Protein AF-A0A1S3W054-F1 (afdb_monomer_lite)

Secondary structure (DSSP, 8-state):
-HHHHHHHHS-HHHH-S--TT---HHHHHHHHHHHS---HHHHHHHHHHHHHH----TTS-HHHHHHHHHHHHHHHHHTT----HHHHHHHHHHHHHHHHHHHHHHHHHHHHHHHHHHHTT--

Sequence (123 aa):
MCLMVIKYDIPKVYRGTVSEEITSVKDFFAEIEKRFVKSEKAEASALLQSLTSMRYQGNRNVREYIMEMSNIASKLKALKLELQEDLLEKWSLNELISYCVQEEERLKQERTESAHLTSTSND

Radius of gyration: 25.61 Å; chains: 1; bounding box: 57×42×66 Å

Organism: Vigna radiata var. radiata (NCBI:txid3916)

Structure (mmCIF, N/CA/C/O backbone):
data_AF-A0A1S3W054-F1
#
_entry.id   AF-A0A1S3W054-F1
#
loop_
_atom_site.group_PDB
_atom_site.id
_atom_site.type_symbol
_atom_site.label_atom_id
_atom_site.label_alt_id
_atom_site.label_comp_id
_atom_site.label_asym_id
_atom_site.label_entity_id
_atom_site.label_seq_id
_atom_site.pdbx_PDB_ins_code
_atom_site.Cartn_x
_atom_site.Cartn_y
_atom_site.Cartn_z
_atom_site.occupancy
_atom_site.B_iso_or_equiv
_atom_site.auth_seq_id
_atom_site.auth_comp_id
_atom_site.auth_asym_id
_atom_site.auth_atom_id
_atom_site.pdbx_PDB_model_num
ATOM 1 N N . MET A 1 1 ? 15.664 -15.923 -31.290 1.00 78.62 1 MET A N 1
ATOM 2 C CA . MET A 1 1 ? 14.303 -16.504 -31.241 1.00 78.62 1 MET A CA 1
ATOM 3 C C . MET A 1 1 ? 13.442 -15.875 -30.141 1.00 78.62 1 MET A C 1
ATOM 5 O O . MET A 1 1 ? 12.441 -15.261 -30.472 1.00 78.62 1 MET A O 1
ATOM 9 N N . CYS A 1 2 ? 13.830 -15.944 -28.859 1.00 84.00 2 CYS A N 1
ATOM 10 C CA . CYS A 1 2 ? 12.972 -15.530 -27.732 1.00 84.00 2 CYS A CA 1
ATOM 11 C C 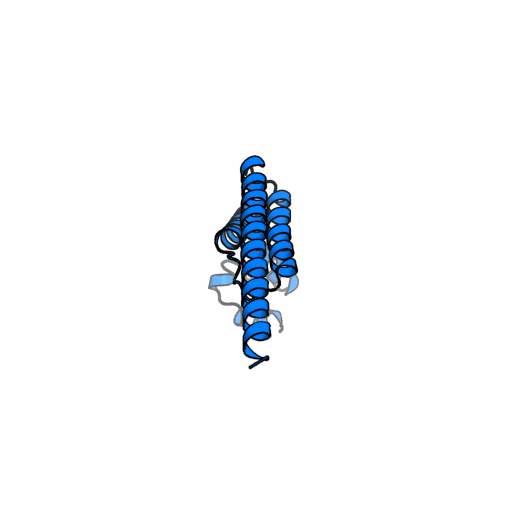. CYS A 1 2 ? 12.480 -14.073 -27.787 1.00 84.00 2 CYS A C 1
ATOM 13 O O . CYS A 1 2 ? 11.317 -13.816 -27.509 1.00 84.00 2 CYS A O 1
ATOM 15 N N . LEU A 1 3 ? 13.322 -13.122 -28.208 1.00 86.62 3 LEU A N 1
ATOM 16 C CA . LEU A 1 3 ? 12.917 -11.716 -28.315 1.00 86.62 3 LEU A CA 1
ATOM 17 C C . LEU A 1 3 ? 11.789 -11.487 -29.333 1.00 86.62 3 LEU A C 1
ATOM 19 O O . LEU A 1 3 ? 10.944 -10.629 -29.111 1.00 86.62 3 LEU A O 1
ATOM 23 N N . MET A 1 4 ? 11.763 -12.241 -30.436 1.00 87.38 4 MET A N 1
ATOM 24 C CA . MET A 1 4 ? 10.702 -12.125 -31.444 1.00 87.38 4 MET A CA 1
ATOM 25 C C . MET A 1 4 ? 9.360 -12.608 -30.897 1.00 87.38 4 MET A C 1
ATOM 27 O O . MET A 1 4 ? 8.350 -11.958 -31.139 1.00 87.38 4 MET A O 1
ATOM 31 N N . VAL A 1 5 ? 9.374 -13.692 -30.116 1.00 89.62 5 VAL A N 1
ATOM 32 C CA . VAL A 1 5 ? 8.184 -14.225 -29.438 1.00 89.62 5 VAL A CA 1
ATOM 33 C C . VAL A 1 5 ? 7.677 -13.220 -28.400 1.00 89.62 5 VAL A C 1
ATOM 35 O O . VAL A 1 5 ? 6.542 -12.777 -28.487 1.00 89.62 5 VAL A O 1
ATOM 38 N N . ILE A 1 6 ? 8.555 -12.716 -27.527 1.00 89.31 6 ILE A N 1
ATOM 39 C CA . ILE A 1 6 ? 8.195 -11.710 -26.510 1.00 89.31 6 ILE A CA 1
ATOM 40 C C . ILE A 1 6 ? 7.672 -10.411 -27.153 1.00 89.31 6 ILE A C 1
ATOM 42 O O . ILE A 1 6 ? 6.682 -9.841 -26.697 1.00 89.31 6 ILE A O 1
ATOM 46 N N . LYS A 1 7 ? 8.313 -9.931 -28.230 1.00 86.06 7 LYS A N 1
ATOM 47 C CA . LYS A 1 7 ? 7.835 -8.766 -28.992 1.00 86.06 7 LYS A CA 1
ATOM 48 C C . LYS A 1 7 ? 6.478 -9.049 -29.642 1.00 86.06 7 LYS A C 1
ATOM 50 O O . LYS A 1 7 ? 5.704 -8.118 -29.805 1.00 86.06 7 LYS A O 1
ATOM 55 N N . TYR A 1 8 ? 6.175 -10.271 -30.056 1.00 86.81 8 TYR A N 1
ATOM 56 C CA . TYR A 1 8 ? 4.863 -10.591 -30.614 1.00 86.81 8 TYR A CA 1
ATOM 57 C C . TYR A 1 8 ? 3.779 -10.634 -29.526 1.00 86.81 8 TYR A C 1
ATOM 59 O O . TYR A 1 8 ? 2.723 -10.030 -29.699 1.00 86.81 8 TYR A O 1
ATOM 67 N N . ASP A 1 9 ? 4.083 -11.265 -28.391 1.00 89.62 9 ASP A N 1
ATOM 68 C CA . ASP A 1 9 ? 3.134 -11.484 -27.296 1.00 89.62 9 ASP A CA 1
ATOM 69 C C . ASP A 1 9 ? 2.774 -10.202 -26.535 1.00 89.62 9 ASP A C 1
ATOM 71 O O . ASP A 1 9 ? 1.672 -10.094 -26.003 1.00 89.62 9 ASP A O 1
ATOM 75 N N . ILE A 1 10 ? 3.673 -9.210 -26.484 1.00 87.25 10 ILE A N 1
ATOM 76 C CA . ILE A 1 10 ? 3.403 -7.911 -25.852 1.00 87.25 10 ILE A CA 1
ATOM 77 C C . ILE A 1 10 ? 2.835 -6.932 -26.893 1.00 87.25 10 ILE A C 1
ATOM 79 O O . ILE A 1 10 ? 3.572 -6.488 -27.791 1.00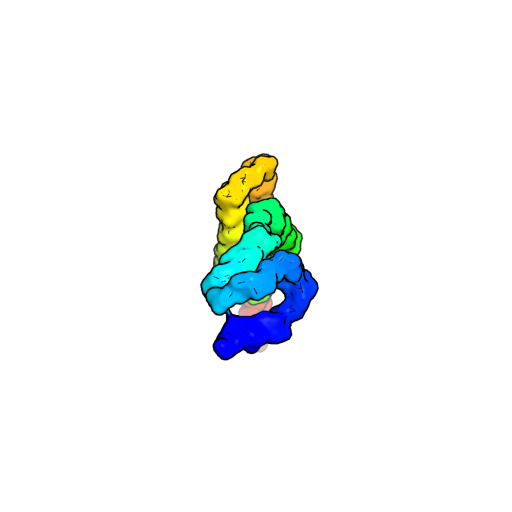 87.25 10 ILE A O 1
ATOM 83 N N . PRO A 1 11 ? 1.559 -6.508 -26.761 1.00 86.69 11 PRO A N 1
ATOM 84 C CA . PRO A 1 11 ? 0.938 -5.607 -27.722 1.00 86.69 11 PRO A CA 1
ATOM 85 C C . PRO A 1 11 ? 1.690 -4.279 -27.862 1.00 86.69 11 PRO A C 1
ATOM 87 O O . PRO A 1 11 ? 2.197 -3.711 -26.889 1.00 86.69 11 PRO A O 1
ATOM 90 N N . LYS A 1 12 ? 1.703 -3.735 -29.088 1.00 82.94 12 LYS A N 1
ATOM 91 C CA . LYS A 1 12 ? 2.388 -2.470 -29.426 1.00 82.94 12 LYS A CA 1
ATOM 92 C C . LYS A 1 12 ? 2.010 -1.308 -28.499 1.00 82.94 12 LYS A C 1
ATOM 94 O O . LYS A 1 12 ? 2.867 -0.486 -28.192 1.00 82.94 12 LYS A O 1
ATOM 99 N N . VAL A 1 13 ? 0.764 -1.272 -28.027 1.00 82.62 13 VAL A N 1
ATOM 100 C CA . VAL A 1 13 ? 0.257 -0.227 -27.124 1.00 82.62 13 VAL A CA 1
ATOM 101 C C . VAL A 1 13 ? 0.971 -0.195 -25.768 1.00 82.62 13 VAL A C 1
ATOM 103 O O . VAL A 1 13 ? 1.129 0.881 -25.207 1.00 82.62 13 VAL A O 1
ATOM 106 N N . TYR A 1 14 ? 1.462 -1.334 -25.269 1.00 80.75 14 TYR A N 1
ATOM 107 C CA . TYR A 1 14 ? 2.119 -1.418 -23.957 1.00 80.75 14 TYR A CA 1
ATOM 108 C C . TYR A 1 14 ? 3.630 -1.193 -24.025 1.00 80.75 14 TYR A C 1
ATOM 110 O O . TYR A 1 14 ? 4.216 -0.662 -23.088 1.00 80.75 14 TYR A O 1
ATOM 1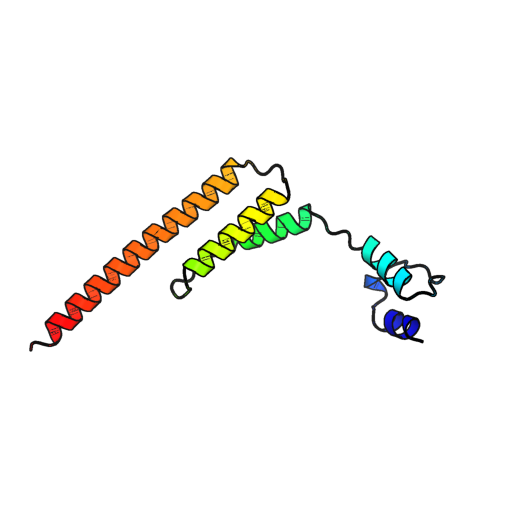18 N N . ARG A 1 15 ? 4.275 -1.555 -25.139 1.00 80.06 15 ARG A N 1
ATOM 119 C CA . ARG A 1 15 ? 5.707 -1.276 -25.345 1.00 80.06 15 ARG A CA 1
ATOM 120 C C . ARG A 1 15 ? 5.971 0.137 -25.879 1.00 80.06 15 ARG A C 1
ATOM 122 O O . ARG A 1 15 ? 7.057 0.666 -25.694 1.00 80.06 15 ARG A O 1
ATOM 129 N N . GLY A 1 16 ? 5.002 0.767 -26.543 1.00 75.44 16 GLY A N 1
ATOM 130 C CA . GLY A 1 16 ? 5.168 2.089 -27.151 1.00 75.44 16 GLY A CA 1
ATOM 131 C C . GLY A 1 16 ? 6.299 2.140 -28.194 1.00 75.44 16 GLY A C 1
ATOM 132 O O . GLY A 1 16 ? 6.516 1.178 -28.929 1.00 75.44 16 GLY A O 1
ATOM 133 N N . THR A 1 17 ? 7.026 3.258 -28.269 1.00 72.12 17 THR A N 1
ATOM 134 C CA . THR A 1 17 ? 8.156 3.495 -29.196 1.00 72.12 17 THR A CA 1
ATOM 135 C C . THR A 1 17 ? 9.468 2.833 -28.740 1.00 72.12 17 THR A C 1
ATOM 137 O O . THR A 1 17 ? 10.523 3.460 -28.760 1.00 72.12 17 THR A O 1
ATOM 140 N N . VAL A 1 18 ? 9.418 1.589 -28.253 1.00 77.88 18 VAL A N 1
ATOM 141 C CA . VAL A 1 18 ? 10.639 0.820 -27.949 1.00 77.88 18 VAL A CA 1
ATOM 142 C C . VAL A 1 18 ? 11.432 0.619 -29.244 1.00 77.88 18 VAL A C 1
ATOM 144 O O . VAL A 1 18 ? 10.863 0.170 -30.240 1.00 77.88 18 VAL A O 1
ATOM 147 N N . SER A 1 19 ? 12.725 0.962 -29.219 1.00 75.31 19 SER A N 1
ATOM 148 C CA . SER A 1 19 ? 13.601 0.922 -30.397 1.00 75.31 19 SER A CA 1
ATOM 149 C C . SER A 1 19 ? 13.623 -0.467 -31.046 1.00 75.31 19 SER A C 1
ATOM 151 O O . SER A 1 19 ? 13.746 -1.499 -30.373 1.00 75.31 19 SER A O 1
ATOM 153 N N . GLU A 1 20 ? 13.517 -0.498 -32.376 1.00 72.94 20 GLU A N 1
ATOM 154 C CA . GLU A 1 20 ? 13.611 -1.737 -33.153 1.00 72.94 20 GLU A CA 1
ATOM 155 C C . GLU A 1 20 ? 15.022 -2.339 -33.109 1.00 72.94 20 GLU A C 1
ATOM 157 O O . GLU A 1 20 ? 15.162 -3.555 -33.240 1.00 72.94 20 GLU A O 1
ATOM 162 N N . GLU A 1 21 ? 16.031 -1.519 -32.800 1.00 78.06 21 GLU A N 1
ATOM 163 C CA . GLU A 1 21 ? 17.449 -1.889 -32.709 1.00 78.06 21 GLU A CA 1
ATOM 164 C C . GLU A 1 21 ? 17.776 -2.762 -31.488 1.00 78.06 21 GLU A C 1
ATOM 166 O O . GLU A 1 21 ? 18.860 -3.339 -31.405 1.00 78.06 21 GLU A O 1
ATOM 171 N N . ILE A 1 22 ? 16.844 -2.911 -30.536 1.00 84.38 22 ILE A N 1
ATOM 172 C CA . ILE A 1 22 ? 17.045 -3.798 -29.389 1.00 84.38 22 ILE A CA 1
ATOM 173 C C . ILE A 1 22 ? 17.065 -5.256 -29.860 1.00 84.38 22 ILE A C 1
ATOM 175 O O . ILE A 1 22 ? 16.052 -5.785 -30.335 1.00 84.38 22 ILE A O 1
ATOM 179 N N . THR A 1 23 ? 18.210 -5.908 -29.655 1.00 87.44 23 THR A N 1
ATOM 180 C CA . THR A 1 23 ? 18.476 -7.319 -29.987 1.00 87.44 23 THR A CA 1
ATOM 181 C C . THR A 1 23 ? 18.495 -8.237 -28.761 1.00 87.44 23 THR A C 1
ATOM 183 O O . THR A 1 23 ? 18.331 -9.452 -28.894 1.00 87.44 23 THR A O 1
ATOM 186 N N . SER A 1 24 ? 18.624 -7.668 -27.559 1.00 90.69 24 SER A N 1
ATOM 187 C CA . SER A 1 24 ? 18.650 -8.381 -26.279 1.00 90.69 24 SER A CA 1
ATOM 188 C C . SER A 1 24 ? 17.291 -8.352 -25.579 1.00 90.69 24 SER A C 1
ATOM 190 O O . SER A 1 24 ? 16.637 -7.314 -25.485 1.00 90.69 24 SER A O 1
ATOM 192 N N . VAL A 1 25 ? 16.879 -9.494 -25.022 1.00 90.19 25 VAL A N 1
ATOM 193 C CA . VAL A 1 25 ? 15.664 -9.598 -24.192 1.00 90.19 25 VAL A CA 1
ATOM 194 C C . VAL A 1 25 ? 15.777 -8.748 -22.927 1.00 90.19 25 VAL A C 1
ATOM 196 O O . VAL A 1 25 ? 14.804 -8.115 -22.527 1.00 90.19 25 VAL A O 1
ATOM 199 N N . LYS A 1 26 ? 16.968 -8.695 -22.320 1.00 91.94 26 LYS A N 1
ATOM 200 C CA . LYS A 1 26 ? 17.211 -7.914 -21.103 1.00 91.94 26 LYS A CA 1
ATOM 201 C C . LYS A 1 26 ? 16.985 -6.423 -21.352 1.00 91.94 26 LYS A C 1
ATOM 203 O O . LYS A 1 26 ? 16.267 -5.779 -20.595 1.00 91.94 26 LYS A O 1
ATOM 208 N N . ASP A 1 27 ? 17.551 -5.906 -22.438 1.00 90.06 27 ASP A N 1
ATOM 209 C CA . ASP A 1 27 ? 17.470 -4.480 -22.769 1.00 90.06 27 ASP A CA 1
ATOM 210 C C . ASP A 1 27 ? 16.051 -4.095 -23.197 1.00 90.06 27 ASP A C 1
ATOM 212 O O . ASP A 1 27 ? 15.576 -3.007 -22.882 1.00 90.06 27 ASP A O 1
ATOM 216 N N . PHE A 1 28 ? 15.334 -5.023 -23.839 1.00 89.88 28 PHE A N 1
ATOM 217 C CA . PHE A 1 28 ? 13.927 -4.841 -24.180 1.00 89.88 28 PHE A CA 1
ATOM 218 C C . PHE A 1 28 ? 13.060 -4.658 -22.930 1.00 89.88 28 PHE A C 1
ATOM 220 O O . PHE A 1 28 ? 12.257 -3.728 -22.878 1.00 89.88 28 PHE A O 1
ATOM 227 N N . PHE A 1 29 ? 13.244 -5.500 -21.908 1.00 89.25 29 PHE A N 1
ATOM 228 C CA . PHE A 1 29 ? 12.515 -5.351 -20.648 1.00 89.25 29 PHE A CA 1
ATOM 22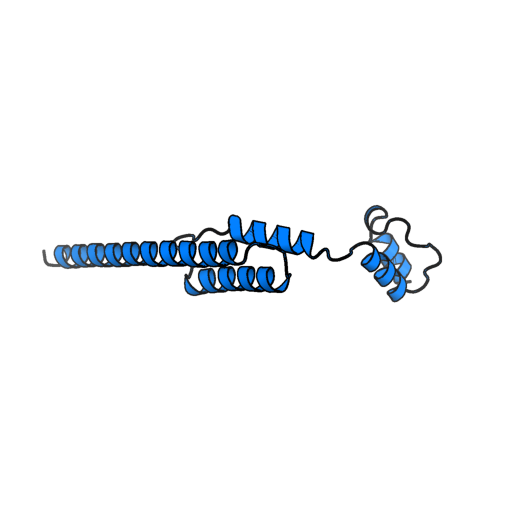9 C C . PHE A 1 29 ? 12.932 -4.108 -19.866 1.00 89.25 29 PHE A C 1
ATOM 231 O O . PHE A 1 29 ? 12.056 -3.434 -19.337 1.00 89.25 29 PHE A O 1
ATOM 238 N N . ALA A 1 30 ? 14.219 -3.755 -19.850 1.00 88.62 30 ALA A N 1
ATOM 239 C CA . ALA A 1 30 ? 14.678 -2.527 -19.203 1.00 88.62 30 ALA A CA 1
ATOM 240 C C . ALA A 1 30 ? 14.041 -1.273 -19.832 1.00 88.62 30 ALA A C 1
ATOM 242 O O . ALA A 1 30 ? 13.655 -0.346 -19.124 1.00 88.62 30 ALA A O 1
ATOM 243 N N . GLU A 1 31 ? 13.886 -1.240 -21.159 1.00 87.50 31 GLU A N 1
ATOM 244 C CA . GLU A 1 31 ? 13.250 -0.115 -21.852 1.00 87.50 31 GLU A CA 1
ATOM 245 C C . GLU A 1 31 ? 11.732 -0.061 -21.626 1.00 87.50 31 GLU A C 1
ATOM 247 O O . GLU A 1 31 ? 11.158 1.023 -21.524 1.00 87.50 31 GLU A O 1
ATOM 252 N N . ILE A 1 32 ? 11.079 -1.220 -21.498 1.00 86.31 32 ILE A N 1
ATOM 253 C CA . ILE A 1 32 ? 9.679 -1.295 -21.064 1.00 86.31 32 ILE A CA 1
ATOM 254 C C . ILE A 1 32 ? 9.544 -0.781 -19.628 1.00 86.31 32 ILE A C 1
ATOM 256 O O . ILE A 1 32 ? 8.694 0.065 -19.367 1.00 86.31 32 ILE A O 1
ATOM 260 N N . GLU A 1 33 ? 10.392 -1.237 -18.707 1.00 86.19 33 GLU A N 1
ATOM 261 C CA . GLU A 1 33 ? 10.360 -0.854 -17.292 1.00 86.19 33 GLU A CA 1
ATOM 262 C C . GLU A 1 33 ? 10.500 0.663 -17.103 1.00 86.19 33 GLU A C 1
ATOM 264 O O . GLU A 1 33 ? 9.741 1.255 -16.340 1.00 86.19 33 GLU A O 1
ATOM 269 N N . LYS A 1 34 ? 11.362 1.330 -17.885 1.00 84.06 34 LYS A N 1
ATOM 270 C CA . LYS A 1 34 ? 11.484 2.801 -17.880 1.00 84.06 34 LYS A CA 1
ATOM 271 C C . LYS A 1 34 ? 10.180 3.537 -18.195 1.00 84.06 34 LYS A C 1
ATOM 273 O O . LYS A 1 34 ? 10.013 4.676 -17.766 1.00 84.06 34 LYS A O 1
ATOM 278 N N . ARG A 1 35 ? 9.264 2.931 -18.959 1.00 79.00 35 ARG A N 1
ATOM 279 C CA . ARG A 1 35 ? 7.955 3.539 -19.263 1.00 79.00 35 ARG A CA 1
ATOM 280 C C . ARG A 1 35 ? 6.964 3.384 -18.126 1.00 79.00 35 ARG A C 1
ATOM 282 O O . ARG A 1 35 ? 6.079 4.221 -17.972 1.00 79.00 35 ARG A O 1
ATOM 289 N N . PHE A 1 36 ? 7.121 2.334 -17.334 1.00 77.19 36 PHE A N 1
ATOM 290 C CA . PHE A 1 36 ? 6.296 2.054 -16.173 1.00 77.19 36 PHE A CA 1
ATOM 291 C C . PHE A 1 36 ? 7.056 2.458 -14.914 1.00 77.19 36 PHE A C 1
ATOM 293 O O . PHE A 1 36 ? 7.432 1.627 -14.090 1.00 77.19 36 PHE A O 1
ATOM 300 N N . VAL A 1 37 ? 7.279 3.765 -14.763 1.00 73.19 37 VAL A N 1
ATOM 301 C CA . VAL A 1 37 ? 7.826 4.307 -13.518 1.00 73.19 37 VAL A CA 1
ATOM 302 C C . VAL A 1 37 ? 6.821 4.022 -12.408 1.00 73.19 37 VAL A C 1
ATOM 304 O O . VAL A 1 37 ? 5.680 4.490 -12.461 1.00 73.19 37 VAL A O 1
ATOM 307 N N . LYS A 1 38 ? 7.240 3.261 -11.391 1.00 75.94 38 LYS A N 1
ATOM 308 C CA . LYS A 1 38 ? 6.481 3.171 -10.143 1.00 75.94 38 LYS A CA 1
ATOM 309 C C . LYS A 1 38 ? 6.334 4.581 -9.588 1.00 75.94 38 LYS A C 1
ATOM 311 O O . LYS A 1 38 ? 7.310 5.209 -9.191 1.00 75.94 38 LYS A O 1
ATOM 316 N N . SER A 1 39 ? 5.113 5.095 -9.617 1.00 81.75 39 SER A N 1
ATOM 317 C CA . SER A 1 39 ? 4.808 6.394 -9.041 1.00 81.75 39 SER A CA 1
ATOM 318 C C . SER A 1 39 ? 4.463 6.192 -7.575 1.00 81.75 39 SER A C 1
ATOM 320 O O . SER A 1 39 ? 3.419 5.615 -7.274 1.00 81.75 39 SER A O 1
ATOM 322 N N . GLU A 1 40 ? 5.298 6.716 -6.676 1.00 84.31 40 GLU A N 1
ATOM 323 C CA . GLU A 1 40 ? 5.006 6.761 -5.234 1.00 84.31 40 GLU A CA 1
ATOM 324 C C . GLU A 1 40 ? 3.627 7.382 -4.975 1.00 84.31 40 GLU A C 1
ATOM 326 O O . GLU A 1 40 ? 2.867 6.894 -4.148 1.00 84.31 40 GLU A O 1
ATOM 331 N N . LYS A 1 41 ? 3.243 8.394 -5.768 1.00 82.69 41 LYS A N 1
ATOM 332 C CA . LYS A 1 41 ? 1.914 9.018 -5.725 1.00 82.69 41 LYS A CA 1
ATOM 333 C C . LYS A 1 41 ? 0.785 8.065 -6.137 1.00 82.69 41 LYS A C 1
ATOM 335 O O . LYS A 1 41 ? -0.285 8.097 -5.533 1.00 82.69 41 LYS A O 1
ATOM 340 N N . ALA A 1 42 ? 0.981 7.244 -7.167 1.00 86.69 42 ALA A N 1
ATOM 341 C CA . ALA A 1 42 ? -0.026 6.262 -7.574 1.00 86.69 42 ALA A CA 1
ATOM 342 C C . ALA A 1 42 ? -0.151 5.131 -6.543 1.00 86.69 42 ALA A C 1
ATOM 344 O O . ALA A 1 42 ? -1.263 4.730 -6.208 1.00 86.69 42 ALA A O 1
ATOM 345 N N . GLU A 1 43 ? 0.976 4.666 -5.999 1.00 88.06 43 GLU A N 1
ATOM 346 C CA . GLU A 1 43 ? 1.010 3.665 -4.930 1.00 88.06 43 GLU A CA 1
ATOM 347 C C . GLU A 1 43 ? 0.316 4.183 -3.664 1.00 88.06 43 GLU A C 1
ATOM 349 O O . GLU A 1 43 ? -0.579 3.531 -3.129 1.00 88.06 43 GLU A O 1
ATOM 354 N N . ALA A 1 44 ? 0.636 5.410 -3.259 1.00 86.94 44 ALA A N 1
ATOM 355 C CA . ALA A 1 44 ? -0.036 6.136 -2.193 1.00 86.94 44 ALA A CA 1
ATOM 356 C C . ALA A 1 44 ? -1.551 6.227 -2.396 1.00 86.94 44 ALA A C 1
ATOM 358 O O . ALA A 1 44 ? -2.321 5.929 -1.487 1.00 86.94 44 ALA A O 1
ATOM 359 N N . SER A 1 45 ? -1.986 6.619 -3.597 1.00 87.06 45 SER A N 1
ATOM 360 C CA . SER A 1 45 ? -3.406 6.728 -3.934 1.00 87.06 45 SER A CA 1
ATOM 361 C C . SER A 1 45 ? -4.121 5.382 -3.821 1.00 87.06 45 SER A C 1
ATOM 363 O O . SER A 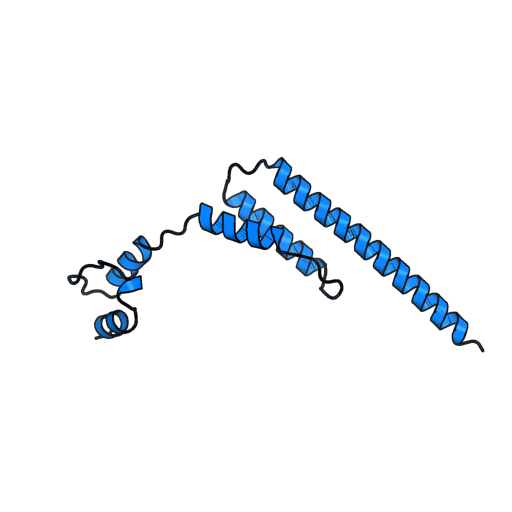1 45 ? -5.238 5.330 -3.311 1.00 87.06 45 SER A O 1
ATOM 365 N N . ALA A 1 46 ? -3.494 4.295 -4.276 1.00 91.69 46 ALA A N 1
ATOM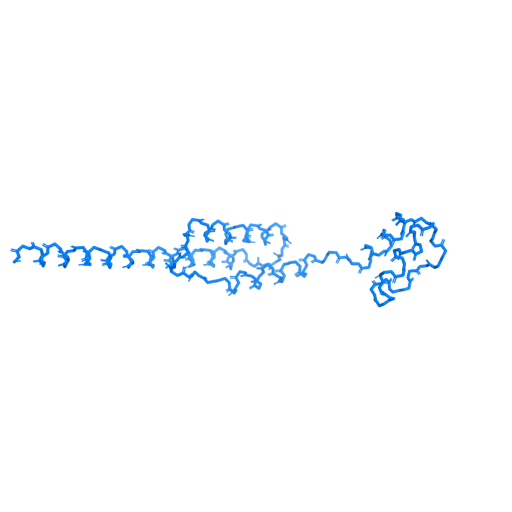 366 C CA . ALA A 1 46 ? -4.063 2.953 -4.191 1.00 91.69 46 ALA A CA 1
ATOM 367 C C . ALA A 1 46 ? -4.149 2.448 -2.740 1.00 91.69 46 ALA A C 1
ATOM 369 O O . ALA A 1 46 ? -5.146 1.834 -2.349 1.00 91.69 46 ALA A O 1
ATOM 370 N N . LEU A 1 47 ? -3.129 2.735 -1.924 1.00 89.75 47 LEU A N 1
ATOM 371 C CA . LEU A 1 47 ? -3.123 2.411 -0.497 1.00 89.75 47 LEU A CA 1
ATOM 372 C C . LEU A 1 47 ? -4.173 3.220 0.269 1.00 89.75 47 LEU A C 1
ATOM 374 O O . LEU A 1 47 ? -4.906 2.637 1.060 1.00 89.75 47 LEU A O 1
ATOM 378 N N . LEU A 1 48 ? -4.303 4.524 -0.001 1.00 87.19 48 LEU A N 1
ATOM 379 C CA . LEU A 1 48 ? -5.366 5.361 0.564 1.00 87.19 48 LEU A CA 1
ATOM 380 C C . LEU A 1 48 ? -6.742 4.824 0.184 1.00 87.19 48 LEU A C 1
ATOM 382 O O . LEU A 1 48 ? -7.578 4.633 1.057 1.00 87.19 48 LEU A O 1
ATOM 386 N N . GLN A 1 49 ? -6.964 4.509 -1.093 1.00 89.12 49 GLN A N 1
ATOM 387 C CA . GLN A 1 49 ? -8.228 3.934 -1.545 1.00 89.12 49 GLN A CA 1
ATOM 388 C C . GLN A 1 49 ? -8.530 2.604 -0.846 1.00 89.12 49 GLN A C 1
ATOM 390 O O . GLN A 1 49 ? -9.666 2.379 -0.428 1.00 89.12 49 GLN A O 1
ATOM 395 N N . SER A 1 50 ? -7.527 1.736 -0.686 1.00 90.06 50 SER A N 1
ATOM 396 C CA . SER A 1 50 ? -7.680 0.492 0.075 1.00 90.06 50 SER A CA 1
ATOM 397 C C . SER A 1 50 ? -8.051 0.784 1.524 1.00 90.06 50 SER A C 1
ATOM 399 O O . SER A 1 50 ? -9.014 0.215 2.013 1.00 90.06 50 SER A O 1
ATOM 401 N N . LEU A 1 51 ? -7.357 1.720 2.177 1.00 84.44 51 LEU A N 1
ATOM 402 C CA . LEU A 1 51 ? -7.624 2.118 3.559 1.00 84.44 51 LEU A CA 1
ATOM 403 C C . LEU A 1 51 ? -9.051 2.663 3.734 1.00 84.44 51 LEU A C 1
ATOM 405 O O . LEU A 1 51 ? -9.756 2.246 4.638 1.00 84.44 51 LEU A O 1
ATOM 409 N N . THR A 1 52 ? -9.501 3.563 2.853 1.00 81.44 52 THR A N 1
ATOM 410 C CA . THR A 1 52 ? -10.830 4.200 2.949 1.00 81.44 52 THR A CA 1
ATOM 411 C C . THR A 1 52 ? -11.976 3.257 2.569 1.00 81.44 52 THR A C 1
ATOM 413 O O . THR A 1 52 ? -13.118 3.479 2.964 1.00 81.44 52 THR A O 1
ATOM 416 N N . SER A 1 53 ? -11.702 2.225 1.767 1.00 85.44 53 SER A N 1
ATOM 417 C CA . SER A 1 53 ? -12.705 1.228 1.367 1.00 85.44 53 SER A CA 1
ATOM 418 C C . SER A 1 53 ? -12.752 0.013 2.289 1.00 85.44 53 SER A C 1
ATOM 420 O O . SER A 1 53 ? -13.747 -0.718 2.275 1.00 85.44 53 SER A O 1
ATOM 422 N N . MET A 1 54 ? -11.704 -0.205 3.087 1.00 84.31 54 MET A N 1
ATOM 423 C CA . MET A 1 54 ? -11.654 -1.289 4.052 1.00 84.31 54 MET A CA 1
ATOM 424 C C . MET A 1 54 ? -12.756 -1.078 5.091 1.00 84.31 54 MET A C 1
ATOM 426 O O . MET A 1 54 ? -12.888 -0.005 5.667 1.00 84.31 54 MET A O 1
ATOM 430 N N . ARG A 1 55 ? -13.594 -2.097 5.289 1.00 81.12 55 ARG A N 1
ATOM 431 C CA . ARG A 1 55 ? -14.611 -2.118 6.341 1.00 81.12 55 ARG A CA 1
ATOM 432 C C . ARG A 1 55 ? -14.599 -3.475 7.007 1.00 81.12 55 ARG A C 1
ATOM 434 O O . ARG A 1 55 ? -14.551 -4.500 6.322 1.00 81.12 55 ARG A O 1
ATOM 441 N N . TYR A 1 56 ? -14.658 -3.483 8.331 1.00 79.62 56 TYR A N 1
ATOM 442 C CA . TYR A 1 56 ? -14.766 -4.727 9.069 1.00 79.62 56 TYR A CA 1
ATOM 443 C C . TYR A 1 56 ? -16.106 -5.405 8.760 1.00 79.62 56 TYR A C 1
ATOM 445 O O . TYR A 1 56 ? -17.178 -4.809 8.873 1.00 79.62 56 TYR A O 1
ATOM 453 N N . GLN A 1 57 ? -16.038 -6.664 8.342 1.00 78.00 57 GLN A N 1
ATOM 454 C CA . GLN A 1 57 ? -17.198 -7.528 8.175 1.00 78.00 57 GLN A CA 1
ATOM 455 C C . GLN A 1 57 ? -17.265 -8.374 9.446 1.00 78.00 57 GLN A C 1
ATOM 457 O O . GLN A 1 57 ? -16.290 -9.046 9.756 1.00 78.00 57 GLN A O 1
ATOM 462 N N . GLY A 1 58 ? -18.362 -8.313 10.207 1.00 75.19 58 GLY A N 1
ATOM 463 C CA . GLY A 1 58 ? -18.476 -8.886 11.565 1.00 75.19 58 GLY A CA 1
ATOM 464 C C . GLY A 1 58 ? -18.149 -10.380 11.724 1.00 75.19 58 GLY A C 1
ATOM 465 O O . GLY A 1 58 ? -18.085 -10.882 12.837 1.00 75.19 58 GLY A O 1
ATOM 466 N N . ASN A 1 59 ? -17.951 -11.096 10.619 1.00 79.81 59 ASN A N 1
ATOM 467 C CA . ASN A 1 59 ? -17.538 -12.496 10.553 1.00 79.81 59 ASN A CA 1
ATOM 468 C C . ASN A 1 59 ? -16.020 -12.691 10.347 1.00 79.81 59 ASN A C 1
ATOM 470 O O . ASN A 1 59 ? -15.552 -13.827 10.290 1.00 79.81 59 ASN A O 1
ATOM 474 N N . ARG A 1 60 ? -15.245 -11.613 10.185 1.00 80.06 60 ARG A N 1
ATOM 475 C CA . ARG A 1 60 ? -13.807 -11.653 9.905 1.00 80.06 60 ARG A CA 1
ATOM 476 C C . ARG A 1 60 ? -13.000 -11.786 11.196 1.00 80.06 60 ARG A C 1
ATOM 478 O O . ARG A 1 60 ? -13.331 -11.172 12.209 1.00 80.06 60 ARG A O 1
ATOM 485 N N . ASN A 1 61 ? -11.876 -12.507 11.151 1.00 85.19 61 ASN A N 1
ATOM 486 C CA . ASN A 1 61 ? -10.913 -12.464 12.246 1.00 85.19 61 ASN A CA 1
ATOM 487 C C . ASN A 1 61 ? -10.381 -11.037 12.425 1.00 85.19 61 ASN A C 1
ATOM 489 O O . ASN A 1 61 ? -9.793 -10.430 11.530 1.00 85.19 61 ASN A O 1
ATOM 493 N N . VAL A 1 62 ? -10.574 -10.511 13.620 1.00 80.31 62 VAL A N 1
ATOM 494 C CA . VAL A 1 62 ? -10.203 -9.142 13.949 1.00 80.31 62 VAL A CA 1
ATOM 495 C C . VAL A 1 62 ? -8.714 -8.932 13.830 1.00 80.31 62 VAL A C 1
ATOM 497 O O . VAL A 1 62 ? -8.268 -7.911 13.312 1.00 80.31 62 VAL A O 1
ATOM 500 N N . ARG A 1 63 ? -7.936 -9.839 14.422 1.00 81.81 63 ARG A N 1
ATOM 501 C CA . ARG A 1 63 ? -6.494 -9.665 14.539 1.00 81.81 63 ARG A CA 1
ATOM 502 C C . ARG A 1 63 ? -5.888 -9.518 13.148 1.00 81.81 63 ARG A C 1
ATOM 504 O O . ARG A 1 63 ? -4.984 -8.711 12.967 1.00 81.81 63 ARG A O 1
ATOM 511 N N . GLU A 1 64 ? -6.426 -10.250 12.176 1.00 85.69 64 GLU A N 1
ATOM 512 C CA . GLU A 1 64 ? -6.089 -10.101 10.761 1.00 85.69 64 GLU A CA 1
ATOM 513 C C . GLU A 1 64 ? -6.519 -8.744 10.194 1.00 85.69 64 GLU A C 1
ATOM 515 O O . GLU A 1 64 ? -5.700 -8.080 9.565 1.00 85.69 64 GLU A O 1
ATOM 520 N N . TYR A 1 65 ? -7.751 -8.290 10.461 1.00 84.75 65 TYR A N 1
ATOM 521 C CA . TYR A 1 65 ? -8.223 -6.963 10.040 1.00 84.75 65 TYR A CA 1
ATOM 522 C C . TYR A 1 65 ? -7.315 -5.830 10.547 1.00 84.75 65 TYR A C 1
ATOM 524 O O . TYR A 1 65 ? -6.835 -5.018 9.760 1.00 84.75 65 TYR A O 1
ATOM 532 N N . ILE A 1 66 ? -7.008 -5.813 11.849 1.00 80.81 66 ILE A N 1
ATOM 533 C CA . ILE A 1 66 ? -6.139 -4.800 12.470 1.00 80.81 66 ILE A CA 1
ATOM 534 C C . ILE A 1 66 ? -4.726 -4.860 11.886 1.00 80.81 66 ILE A C 1
ATOM 536 O O . ILE A 1 66 ? -4.110 -3.822 11.637 1.00 80.81 66 ILE A O 1
ATOM 540 N N . MET A 1 67 ? -4.195 -6.066 11.671 1.00 85.31 67 MET A N 1
ATOM 541 C CA . MET A 1 67 ? -2.858 -6.258 11.113 1.00 85.31 67 MET A CA 1
ATOM 542 C C . MET A 1 67 ? -2.769 -5.737 9.676 1.00 85.31 67 MET A C 1
ATOM 544 O O . MET A 1 67 ? -1.800 -5.061 9.333 1.00 85.31 67 MET A O 1
ATOM 548 N N . GLU A 1 68 ? -3.782 -5.997 8.848 1.00 88.50 68 GLU A N 1
ATOM 549 C CA . GLU A 1 68 ? -3.853 -5.462 7.488 1.00 88.50 68 GLU A CA 1
ATOM 550 C C . GLU A 1 68 ? -3.977 -3.943 7.463 1.00 88.50 68 GLU A C 1
ATOM 552 O O . GLU A 1 68 ? -3.213 -3.286 6.752 1.00 88.50 68 GLU A O 1
ATOM 557 N N . MET A 1 69 ? -4.876 -3.383 8.274 1.00 85.25 69 MET A N 1
ATOM 558 C CA . MET A 1 69 ? -5.059 -1.936 8.389 1.00 85.25 69 MET A CA 1
ATOM 559 C C . MET A 1 69 ? -3.747 -1.250 8.798 1.00 85.25 69 MET A C 1
ATOM 561 O O . MET A 1 69 ? -3.288 -0.303 8.155 1.00 85.25 69 MET A O 1
ATOM 565 N N . SER A 1 70 ? -3.080 -1.799 9.816 1.00 81.62 70 SER A N 1
ATOM 566 C CA . SER A 1 70 ? -1.795 -1.302 10.322 1.00 81.62 70 SER A CA 1
ATOM 567 C C . SER A 1 70 ? -0.678 -1.406 9.280 1.00 81.62 70 SER A C 1
ATOM 569 O O . SER A 1 70 ? 0.161 -0.512 9.173 1.00 81.62 70 SER A O 1
ATOM 571 N N . ASN A 1 71 ? -0.667 -2.474 8.478 1.00 88.44 71 ASN A N 1
ATOM 572 C CA . ASN A 1 71 ? 0.289 -2.662 7.386 1.00 88.44 71 ASN A CA 1
ATOM 573 C C . ASN A 1 71 ? 0.096 -1.636 6.256 1.00 88.44 71 ASN A C 1
ATOM 575 O O . ASN A 1 71 ? 1.072 -1.168 5.674 1.00 88.44 71 ASN A O 1
ATOM 579 N N . ILE A 1 72 ? -1.144 -1.263 5.930 1.00 88.12 72 ILE A N 1
ATOM 580 C CA . ILE A 1 72 ? -1.402 -0.211 4.935 1.00 88.12 72 ILE A CA 1
ATOM 581 C C . ILE A 1 72 ? -0.970 1.153 5.480 1.00 88.12 72 ILE A C 1
ATOM 583 O O . ILE A 1 72 ? -0.275 1.894 4.783 1.00 88.12 72 ILE A O 1
ATOM 587 N N . ALA A 1 73 ? -1.314 1.465 6.733 1.00 82.25 73 ALA A N 1
ATOM 588 C CA . ALA A 1 73 ? -0.919 2.715 7.379 1.00 82.25 73 ALA A CA 1
ATOM 589 C C . ALA A 1 73 ? 0.611 2.871 7.464 1.00 82.25 73 ALA A C 1
ATOM 591 O O . ALA A 1 73 ? 1.142 3.945 7.175 1.00 82.25 73 ALA A O 1
ATOM 592 N N . SER A 1 74 ? 1.343 1.800 7.793 1.00 84.44 74 SER A N 1
ATOM 593 C CA . SER A 1 74 ? 2.809 1.838 7.858 1.00 84.44 74 SER A CA 1
ATOM 594 C C . SER A 1 74 ? 3.452 2.063 6.487 1.00 84.44 74 SER A C 1
ATOM 596 O O . SER A 1 74 ? 4.394 2.850 6.377 1.00 84.44 74 SER A O 1
ATOM 598 N N . LYS A 1 75 ? 2.912 1.452 5.423 1.00 87.62 75 LYS A N 1
ATOM 599 C CA . LYS A 1 75 ? 3.348 1.699 4.039 1.00 87.62 75 LYS A CA 1
ATOM 600 C C . LYS A 1 75 ? 3.083 3.138 3.602 1.00 87.62 75 LYS A C 1
ATOM 602 O O . LYS A 1 75 ? 3.965 3.760 3.020 1.00 87.62 75 LYS A O 1
ATOM 607 N N . LEU A 1 76 ? 1.913 3.690 3.930 1.00 84.81 76 LEU A N 1
ATOM 608 C CA . LEU A 1 76 ? 1.593 5.097 3.661 1.00 84.81 76 LEU A CA 1
ATOM 609 C C . LEU A 1 76 ? 2.564 6.048 4.367 1.00 84.81 76 LEU A C 1
ATOM 611 O O . LEU A 1 76 ? 3.039 7.000 3.752 1.00 84.81 76 LEU A O 1
ATOM 615 N N . LYS A 1 77 ? 2.919 5.752 5.623 1.00 80.69 77 LYS A N 1
ATOM 616 C CA . LYS A 1 77 ? 3.921 6.518 6.377 1.00 80.69 77 LYS A CA 1
ATOM 617 C C . LYS A 1 77 ? 5.314 6.432 5.743 1.00 80.69 77 LYS A C 1
ATOM 619 O O . LYS A 1 77 ? 6.026 7.431 5.676 1.00 80.69 77 LYS A O 1
ATOM 624 N N . ALA A 1 78 ? 5.703 5.256 5.246 1.00 85.88 78 ALA A N 1
ATOM 625 C CA . ALA A 1 78 ? 6.994 5.052 4.587 1.00 85.88 78 ALA A CA 1
ATOM 626 C C . ALA A 1 78 ? 7.120 5.822 3.261 1.00 85.88 78 ALA A C 1
ATOM 628 O O . ALA A 1 78 ? 8.211 6.286 2.936 1.00 85.88 78 ALA A O 1
ATOM 629 N N . LEU A 1 79 ? 6.010 6.010 2.538 1.00 85.69 79 LEU A N 1
ATOM 630 C CA . LEU A 1 79 ? 5.964 6.761 1.279 1.00 85.69 79 LEU A CA 1
ATOM 631 C C . LEU A 1 79 ? 6.122 8.288 1.454 1.00 85.69 79 LEU A C 1
ATOM 633 O O . LEU A 1 79 ? 6.034 9.003 0.461 1.00 85.69 79 LEU A O 1
ATOM 637 N N . LYS A 1 80 ? 6.376 8.792 2.680 1.00 67.81 80 LYS A N 1
ATOM 638 C CA . LYS A 1 80 ? 6.689 10.206 2.997 1.00 67.81 80 LYS A CA 1
ATOM 639 C C . LYS A 1 80 ? 5.813 11.219 2.248 1.00 67.81 80 LYS A C 1
ATOM 641 O O . LYS A 1 80 ? 6.282 12.255 1.781 1.00 67.81 80 LYS A O 1
ATOM 646 N N . LEU A 1 81 ? 4.526 10.929 2.126 1.00 64.94 81 LEU A N 1
ATOM 647 C CA . LEU A 1 81 ? 3.588 11.920 1.620 1.00 64.94 81 LEU A CA 1
ATOM 648 C C . LEU A 1 81 ? 3.438 12.992 2.693 1.00 64.94 81 LEU A C 1
ATOM 650 O O . LEU A 1 81 ? 3.373 12.664 3.876 1.00 64.94 81 LEU A O 1
ATOM 654 N N . GLU A 1 82 ? 3.289 14.248 2.288 1.00 58.16 82 GLU A N 1
ATOM 655 C CA . GLU A 1 82 ? 2.840 15.355 3.147 1.00 58.16 82 GLU A CA 1
ATOM 656 C C . GLU A 1 82 ? 1.374 15.169 3.608 1.00 58.16 82 GLU A C 1
ATOM 658 O O . GLU A 1 82 ? 0.592 16.113 3.692 1.00 58.16 82 GLU A O 1
ATOM 663 N N . LEU A 1 83 ? 0.945 13.932 3.865 1.00 60.81 83 LEU A N 1
ATOM 664 C CA . LEU A 1 83 ? -0.264 13.665 4.620 1.00 60.81 83 LEU A CA 1
ATOM 665 C C . LEU A 1 83 ? 0.025 14.132 6.044 1.00 60.81 83 LEU A C 1
ATOM 667 O O . LEU A 1 83 ? 0.997 13.681 6.647 1.00 60.81 83 LEU A O 1
ATOM 671 N N . GLN A 1 84 ? -0.797 15.043 6.567 1.00 60.72 84 GLN A N 1
ATOM 672 C CA . GLN A 1 84 ? -0.714 15.449 7.969 1.00 60.72 84 GLN A CA 1
ATOM 673 C C . GLN A 1 84 ? -0.690 14.180 8.828 1.00 60.72 84 GLN A C 1
ATOM 675 O O . GLN A 1 84 ? -1.646 13.403 8.780 1.00 60.72 84 GLN A O 1
ATOM 680 N N . GLU A 1 85 ? 0.404 13.945 9.559 1.00 61.28 85 GLU A N 1
ATOM 681 C CA . GLU A 1 85 ? 0.571 12.762 10.418 1.00 61.28 85 GLU A CA 1
ATOM 682 C C . GLU A 1 85 ? -0.640 12.599 11.353 1.00 61.28 85 GLU A C 1
ATOM 684 O O . GLU A 1 85 ? -1.152 11.493 11.526 1.00 61.28 85 GLU A O 1
ATOM 689 N N . ASP A 1 86 ? -1.200 13.727 11.795 1.00 64.25 86 ASP A N 1
ATOM 690 C CA . ASP A 1 86 ? -2.434 13.842 12.570 1.00 64.25 86 ASP A CA 1
ATOM 691 C C . ASP A 1 86 ? -3.646 13.140 11.935 1.00 64.25 86 ASP A C 1
ATOM 693 O O . ASP A 1 86 ? -4.486 12.586 12.643 1.00 64.25 86 ASP A O 1
ATOM 697 N N . LEU A 1 87 ? -3.779 13.156 10.604 1.00 64.62 87 LEU A N 1
ATOM 698 C CA . LEU A 1 87 ? -4.911 12.544 9.903 1.00 64.62 87 LEU A CA 1
ATOM 699 C C . LEU A 1 87 ? -4.805 11.014 9.922 1.00 64.62 87 LEU A C 1
ATOM 701 O O . LEU A 1 87 ? -5.798 10.327 10.164 1.00 64.62 87 LEU A O 1
ATOM 705 N N . LEU A 1 88 ? -3.595 10.488 9.712 1.00 65.81 88 LEU A N 1
ATOM 706 C CA . LEU A 1 88 ? -3.304 9.053 9.767 1.00 65.81 88 LEU A CA 1
ATOM 707 C C . LEU A 1 88 ? -3.450 8.511 11.193 1.00 65.81 88 LEU A C 1
ATOM 709 O O . LEU A 1 88 ? -4.073 7.466 11.388 1.00 65.81 88 LEU A O 1
ATOM 713 N N . GLU A 1 89 ? -2.942 9.236 12.191 1.00 65.75 89 GLU A N 1
ATOM 714 C CA . GLU A 1 89 ? -3.086 8.856 13.599 1.00 65.75 89 GLU A CA 1
ATOM 715 C C . GLU A 1 89 ? -4.553 8.862 14.030 1.00 65.75 89 GLU A C 1
ATOM 717 O O . GLU A 1 89 ? -5.046 7.870 14.573 1.00 65.75 89 GLU A O 1
ATOM 722 N N . LYS A 1 90 ? -5.295 9.925 13.700 1.00 66.62 90 LYS A N 1
ATOM 723 C CA . LYS A 1 90 ? -6.718 10.054 14.035 1.00 66.62 90 LYS A CA 1
ATOM 724 C C . LYS A 1 90 ? -7.581 8.979 13.372 1.00 66.62 90 LYS A C 1
ATOM 726 O O . LYS A 1 90 ? -8.514 8.485 14.003 1.00 66.62 90 LYS A O 1
ATOM 731 N N . TRP A 1 91 ? -7.275 8.580 12.137 1.00 66.19 91 TRP A N 1
ATOM 732 C CA . TRP A 1 91 ? -7.963 7.465 11.479 1.00 66.19 91 TRP A CA 1
ATOM 733 C C . TRP A 1 91 ? -7.641 6.119 12.119 1.00 66.19 91 TRP A C 1
ATOM 735 O O . TRP A 1 91 ? -8.566 5.354 12.383 1.00 66.19 91 TRP A O 1
ATOM 745 N N . SER A 1 92 ? -6.371 5.857 12.444 1.00 68.69 92 SER A N 1
ATOM 746 C CA . SER A 1 92 ? -5.985 4.609 13.112 1.00 68.69 92 SER A CA 1
ATOM 747 C C . SER A 1 92 ? -6.655 4.448 14.483 1.00 68.69 92 SER A C 1
ATOM 749 O O . SER A 1 92 ? -7.146 3.368 14.798 1.00 68.69 92 SER A O 1
ATOM 751 N N . LEU A 1 93 ? -6.763 5.531 15.260 1.00 66.62 93 LEU A N 1
ATOM 752 C CA . LEU A 1 93 ? -7.417 5.552 16.570 1.00 66.62 93 LEU A CA 1
ATOM 753 C C . LEU A 1 93 ? -8.938 5.415 16.477 1.00 66.62 93 LEU A C 1
ATOM 755 O O . LEU A 1 93 ? -9.515 4.622 17.214 1.00 66.62 93 LEU A O 1
ATOM 759 N N . ASN A 1 94 ? -9.596 6.155 15.579 1.00 69.00 94 ASN A N 1
ATOM 760 C CA . ASN A 1 94 ? -11.054 6.098 15.441 1.00 69.00 94 ASN A CA 1
ATOM 761 C C . ASN A 1 94 ? -11.539 4.721 14.970 1.00 69.00 94 ASN A C 1
ATOM 763 O O . ASN A 1 94 ? -12.552 4.234 15.467 1.00 69.00 94 ASN A O 1
ATOM 767 N N . GLU A 1 95 ? -10.811 4.081 14.051 1.00 69.94 95 GLU A N 1
ATOM 768 C CA . GLU A 1 95 ? -11.098 2.704 13.636 1.00 69.94 95 GLU A CA 1
ATOM 769 C C . GLU A 1 95 ? -10.876 1.716 14.784 1.00 69.94 95 GLU A C 1
ATOM 771 O O . GLU A 1 95 ? -11.725 0.858 15.015 1.00 69.94 95 GLU A O 1
ATOM 776 N N . LEU A 1 96 ? -9.791 1.866 15.557 1.00 67.88 96 LEU A N 1
ATOM 777 C CA . LEU A 1 96 ? -9.530 1.019 16.726 1.00 67.88 96 LEU A CA 1
ATOM 778 C C . LEU A 1 96 ? -10.628 1.164 17.791 1.00 67.88 96 LEU A C 1
ATOM 780 O O . LEU A 1 96 ? -11.064 0.174 18.370 1.00 67.88 96 LEU A O 1
ATOM 784 N N . ILE A 1 97 ? -11.103 2.392 18.025 1.00 73.38 97 ILE A N 1
ATOM 785 C CA . ILE A 1 97 ? -12.214 2.685 18.938 1.00 73.38 97 ILE A CA 1
ATOM 786 C C . ILE A 1 97 ? -13.506 2.058 18.416 1.00 73.38 97 ILE A C 1
ATOM 788 O O . ILE A 1 97 ? -14.180 1.360 19.169 1.00 73.38 97 ILE A O 1
ATOM 792 N N . SER A 1 98 ? -13.834 2.252 17.133 1.00 74.69 98 SER A N 1
ATOM 793 C CA . SER A 1 98 ? -15.002 1.618 16.506 1.00 74.69 98 SER A CA 1
ATOM 794 C C . SER A 1 98 ? -14.951 0.099 16.650 1.00 74.69 98 SER A C 1
ATOM 796 O O . SER A 1 98 ? -15.969 -0.539 16.902 1.00 74.69 98 SER A O 1
ATOM 798 N N . TYR A 1 99 ? -13.757 -0.471 16.515 1.00 69.94 99 TYR A N 1
ATOM 799 C CA . TYR A 1 99 ? -13.525 -1.895 16.632 1.00 69.94 99 TYR A CA 1
ATOM 800 C C . TYR A 1 99 ? -13.713 -2.407 18.074 1.00 69.94 99 TYR A C 1
ATOM 802 O O . TYR A 1 99 ? -14.449 -3.370 18.290 1.00 69.94 99 TYR A O 1
ATOM 810 N N . CYS A 1 100 ? -13.123 -1.736 19.069 1.00 68.62 100 CYS A N 1
ATOM 811 C CA . CYS A 1 100 ? -13.323 -2.066 20.483 1.00 68.62 100 CYS A CA 1
ATOM 812 C C . CYS A 1 100 ? -14.803 -1.995 20.881 1.00 68.62 100 CYS A C 1
ATOM 814 O O . CYS A 1 100 ? -15.296 -2.891 21.560 1.00 68.62 100 CYS A O 1
ATOM 816 N N . VAL A 1 101 ? -15.515 -0.961 20.422 1.00 78.25 101 VAL A N 1
ATOM 817 C CA . VAL A 1 101 ? -16.953 -0.796 20.679 1.00 78.25 101 VAL A CA 1
ATOM 818 C C . VAL A 1 101 ? -17.752 -1.935 20.045 1.00 78.25 101 VAL A C 1
ATOM 820 O O . VAL A 1 101 ? -18.627 -2.507 20.687 1.00 78.25 101 VAL A O 1
ATOM 823 N N . GLN A 1 102 ? -17.439 -2.312 18.804 1.00 78.62 102 GLN A N 1
ATOM 824 C CA . GLN A 1 102 ? -18.160 -3.378 18.110 1.00 78.62 102 GLN A CA 1
ATOM 825 C C . GLN A 1 102 ? -17.955 -4.757 18.758 1.00 78.62 102 GLN A C 1
ATOM 827 O O . GLN A 1 102 ? -18.914 -5.519 18.882 1.00 78.62 102 GLN A O 1
ATOM 832 N N . GLU A 1 103 ? -16.738 -5.082 19.200 1.00 67.94 103 GLU A N 1
ATOM 833 C CA . GLU A 1 103 ? -16.498 -6.312 19.965 1.00 67.94 103 GLU A CA 1
ATOM 834 C C . GLU A 1 103 ? -17.177 -6.321 21.323 1.00 67.94 103 GLU A C 1
ATOM 836 O O . GLU A 1 103 ? -17.664 -7.365 21.748 1.00 67.94 103 GLU A O 1
ATOM 841 N N . GLU A 1 104 ? -17.195 -5.186 22.020 1.00 71.69 104 GLU A N 1
ATOM 842 C CA . GLU A 1 104 ? -17.875 -5.086 23.306 1.00 71.69 104 GLU A CA 1
ATOM 843 C C . GLU A 1 104 ? -19.365 -5.418 23.148 1.00 71.69 104 GLU A C 1
ATOM 845 O O . GLU A 1 104 ? -19.910 -6.210 23.918 1.00 71.69 104 GLU A O 1
ATOM 850 N N . GLU A 1 105 ? -20.009 -4.887 22.106 1.00 80.56 105 GLU A N 1
ATOM 851 C CA . GLU A 1 105 ? -21.401 -5.205 21.775 1.00 80.56 105 GLU A CA 1
ATOM 852 C C . GLU A 1 105 ? -21.585 -6.679 21.374 1.00 80.56 105 GLU A C 1
ATOM 854 O O . GLU A 1 105 ? -22.533 -7.323 21.828 1.00 80.56 105 GLU A O 1
ATOM 859 N N . ARG A 1 106 ? -20.652 -7.265 20.608 1.00 82.12 106 ARG A N 1
ATOM 860 C CA . ARG A 1 106 ? -20.676 -8.704 20.279 1.00 82.12 106 ARG A CA 1
ATOM 861 C C . ARG A 1 106 ? -20.596 -9.577 21.537 1.00 82.12 106 ARG A C 1
ATOM 863 O O . ARG A 1 106 ? -21.385 -10.508 21.692 1.00 82.12 106 ARG A O 1
ATOM 870 N N . LEU A 1 107 ? -19.676 -9.263 22.451 1.00 73.50 107 LEU A N 1
ATOM 871 C CA . LEU A 1 107 ? -19.501 -9.981 23.717 1.00 73.50 107 LEU A CA 1
ATOM 872 C C . LEU A 1 107 ? -20.725 -9.842 24.630 1.00 73.50 107 LEU A C 1
ATOM 874 O O . LEU A 1 107 ? -21.095 -10.801 25.312 1.00 73.50 107 LEU A O 1
ATOM 878 N N . LYS A 1 108 ? -21.378 -8.671 24.646 1.00 77.44 108 LYS A N 1
ATOM 879 C CA . LYS A 1 108 ? -22.657 -8.486 25.352 1.00 77.44 108 LYS A CA 1
ATOM 880 C C . LYS A 1 108 ? -23.731 -9.405 24.776 1.00 77.44 108 LYS A C 1
ATOM 882 O O . LYS A 1 108 ? -24.389 -10.094 25.552 1.00 77.44 108 LYS A O 1
ATOM 887 N N . GLN A 1 109 ? -23.848 -9.463 23.449 1.00 76.94 109 GLN A N 1
ATOM 888 C CA . GLN A 1 109 ? -24.848 -10.272 22.756 1.00 76.94 109 GLN A CA 1
ATOM 889 C C . GLN A 1 109 ? -24.687 -11.777 23.044 1.00 76.94 109 GLN A C 1
ATOM 891 O O . GLN A 1 109 ? -25.655 -12.419 23.459 1.00 76.94 109 GLN A O 1
ATOM 896 N N . GLU A 1 110 ? -23.468 -12.323 22.944 1.00 74.44 110 GLU A N 1
ATOM 897 C CA . GLU A 1 110 ? -23.165 -13.725 23.303 1.00 74.44 110 GLU A CA 1
ATOM 898 C C . GLU A 1 110 ? -23.530 -14.049 24.763 1.00 74.44 110 GLU A C 1
ATOM 900 O O . GLU A 1 110 ? -24.020 -15.139 25.089 1.00 74.44 110 GLU A O 1
ATOM 905 N N . ARG A 1 111 ? -23.325 -13.093 25.675 1.00 73.81 111 ARG A N 1
ATOM 906 C CA . ARG A 1 111 ? -23.651 -13.265 27.095 1.00 73.81 111 ARG A CA 1
ATOM 907 C C . ARG A 1 111 ? -25.161 -13.308 27.343 1.00 73.81 111 ARG A C 1
ATOM 909 O O . ARG A 1 111 ? -25.618 -14.099 28.164 1.00 73.81 111 ARG A O 1
ATOM 916 N N . THR A 1 112 ? -25.941 -12.496 26.635 1.00 69.75 112 THR A N 1
ATOM 917 C CA . THR A 1 112 ? -27.412 -12.569 26.667 1.00 69.75 112 THR A CA 1
ATOM 918 C C . THR A 1 112 ? -27.940 -13.861 26.049 1.00 69.75 112 THR A C 1
ATOM 920 O O . THR A 1 112 ? -28.801 -14.507 26.641 1.00 69.75 112 THR A O 1
ATOM 923 N N . GLU A 1 113 ? -27.404 -14.288 24.906 1.00 69.00 113 GLU A N 1
ATOM 924 C CA . GLU A 1 113 ? -27.847 -15.511 24.220 1.00 69.00 113 GLU A CA 1
ATOM 925 C C . GLU A 1 113 ? -27.570 -16.771 25.052 1.00 69.00 113 GLU A C 1
ATOM 927 O O . GLU A 1 113 ? -28.446 -17.625 25.209 1.00 69.00 113 GLU A O 1
ATOM 932 N N . SER A 1 114 ? -26.394 -16.856 25.680 1.00 69.81 114 SER A N 1
ATOM 933 C CA . SER A 1 114 ? -26.068 -17.949 26.608 1.00 69.81 114 SER A CA 1
ATOM 934 C C . SER A 1 114 ? -26.959 -17.963 27.860 1.00 69.81 114 SER A C 1
ATOM 936 O O . SER A 1 114 ? -27.398 -19.035 28.286 1.00 69.81 114 SER A O 1
ATOM 938 N N . ALA A 1 115 ? -27.304 -16.801 28.426 1.00 69.56 115 ALA A N 1
ATOM 939 C CA . ALA A 1 115 ? -28.228 -16.721 29.562 1.00 69.56 115 ALA A CA 1
ATOM 940 C C . ALA A 1 115 ? -29.648 -17.212 29.208 1.00 69.56 115 ALA A C 1
ATOM 942 O O . ALA A 1 115 ? -30.293 -17.888 30.017 1.00 69.56 115 ALA A O 1
ATOM 943 N N . HIS A 1 116 ? -30.120 -16.936 27.988 1.00 65.06 116 HIS A N 1
ATOM 944 C CA . HIS A 1 116 ? -31.416 -17.417 27.504 1.00 65.06 116 HIS A CA 1
ATOM 945 C C . HIS A 1 116 ? -31.431 -18.932 27.250 1.00 65.06 116 HIS A C 1
ATOM 947 O O . HIS A 1 116 ? -32.380 -19.601 27.644 1.00 65.06 116 HIS A O 1
ATOM 953 N N . LEU A 1 117 ? -30.362 -19.506 26.693 1.00 68.38 117 LEU A N 1
ATOM 954 C CA . LEU A 1 117 ? -30.266 -20.958 26.470 1.00 68.38 117 LEU A CA 1
ATOM 955 C C . LEU A 1 117 ? -30.227 -21.766 27.779 1.00 68.38 117 LEU A C 1
ATOM 957 O O . LEU A 1 117 ? -30.765 -22.870 27.853 1.00 68.38 117 LEU A O 1
ATOM 961 N N . THR A 1 118 ? -29.617 -21.213 28.831 1.00 64.75 118 THR A N 1
ATOM 962 C CA . THR A 1 118 ? -29.509 -21.887 30.138 1.00 64.75 118 THR A CA 1
ATOM 963 C C . THR A 1 118 ? -30.832 -21.875 30.915 1.00 64.75 118 THR A C 1
ATOM 965 O O . THR A 1 118 ? -31.088 -22.768 31.718 1.00 64.75 118 THR A O 1
ATOM 968 N N . SER A 1 119 ? -31.692 -20.880 30.676 1.00 61.06 119 SER A N 1
ATOM 969 C CA . SER A 1 119 ? -33.004 -20.773 31.329 1.00 61.06 119 SER A CA 1
ATOM 970 C C . SER A 1 119 ? -34.074 -21.640 30.663 1.00 61.06 119 SER A C 1
ATOM 972 O O . SER A 1 119 ? -34.963 -22.116 31.356 1.00 61.06 119 SER A O 1
ATOM 974 N N . THR A 1 120 ? -33.956 -21.934 29.365 1.00 59.22 120 THR A N 1
ATOM 975 C CA . THR A 1 120 ? -34.895 -22.815 28.644 1.00 59.22 120 THR A CA 1
ATOM 976 C C . THR A 1 120 ? -34.587 -24.311 28.769 1.00 59.22 120 THR A C 1
ATOM 978 O O . THR A 1 120 ? -35.372 -25.126 28.306 1.00 59.22 120 THR A O 1
ATOM 981 N N . SER A 1 121 ? -33.435 -24.690 29.335 1.00 56.12 121 SER A N 1
ATOM 982 C CA . SER A 1 121 ? -33.015 -26.097 29.476 1.00 56.12 121 SER A CA 1
ATOM 983 C C . SER A 1 121 ? -33.431 -26.743 30.808 1.00 56.12 121 SER A C 1
ATOM 985 O O . SER A 1 121 ? -33.156 -27.926 31.003 1.00 56.12 121 SER A O 1
ATOM 987 N N . ASN A 1 122 ? -34.040 -25.986 31.727 1.00 54.06 122 ASN A N 1
ATOM 988 C CA . ASN A 1 122 ? -34.446 -26.464 33.055 1.00 54.06 122 ASN A CA 1
ATOM 989 C C . ASN A 1 122 ? -35.970 -26.647 33.214 1.00 54.06 122 ASN A C 1
ATOM 991 O O . ASN A 1 122 ? -36.412 -26.878 34.339 1.00 54.06 122 ASN A O 1
ATOM 995 N N . ASP A 1 123 ? -36.736 -26.578 32.119 1.00 46.69 123 ASP A N 1
ATOM 996 C CA . ASP A 1 123 ? -38.173 -26.899 32.070 1.00 46.69 123 ASP A CA 1
ATOM 997 C C . ASP A 1 123 ? -38.430 -28.232 31.346 1.00 46.69 123 ASP A C 1
ATOM 999 O O . ASP A 1 123 ? -37.771 -28.486 30.308 1.00 46.69 123 ASP A O 1
#

pLDDT: mean 78.28, std 9.64, range [46.69, 91.94]

Foldseek 3Di:
DVVVVVVVVDDCVQQPPQDPPDPDPVVSVVSSVVVVPPDLVVVLVVLVVCLVPDDDDVPDDVVVSLVVNVVSLVSNVVSPDPPPVVVSVVSNVVVVVVVVVVVVVVVVVVVVVVVVVVVVVPD